Protein AF-A0A2V8YJ13-F1 (afdb_monomer)

pLDDT: mean 92.3, std 5.31, range [68.31, 98.38]

Structure (mmCIF, N/CA/C/O backbone):
data_AF-A0A2V8YJ13-F1
#
_entry.id   AF-A0A2V8YJ13-F1
#
loop_
_atom_site.group_PDB
_atom_site.id
_atom_site.type_symbol
_atom_site.label_atom_id
_atom_site.label_alt_id
_atom_site.label_comp_id
_atom_site.label_asym_id
_atom_site.label_entity_id
_atom_site.label_seq_id
_atom_site.pdbx_PDB_ins_code
_atom_site.Cartn_x
_atom_site.Cartn_y
_atom_site.Cartn_z
_atom_site.occupancy
_atom_site.B_iso_or_equiv
_atom_site.auth_seq_id
_atom_site.auth_comp_id
_atom_site.auth_asym_id
_atom_site.auth_atom_id
_atom_site.pdbx_PDB_model_num
ATOM 1 N N . MET A 1 1 ? -11.494 -0.799 9.726 1.00 95.25 1 MET A N 1
ATOM 2 C CA . MET A 1 1 ? -10.010 -0.818 9.730 1.00 95.25 1 MET A CA 1
ATOM 3 C C . MET A 1 1 ? -9.503 0.601 9.929 1.00 95.25 1 MET A C 1
ATOM 5 O O . MET A 1 1 ? -10.116 1.504 9.374 1.00 95.25 1 MET A O 1
ATOM 9 N N . TYR A 1 2 ? -8.456 0.828 10.723 1.00 96.81 2 TYR A N 1
ATOM 10 C CA . TYR A 1 2 ? -8.024 2.196 11.034 1.00 96.81 2 TYR A CA 1
ATOM 11 C C . TYR A 1 2 ? -7.370 2.890 9.836 1.00 96.81 2 TYR A C 1
ATOM 13 O O . TYR A 1 2 ? -6.506 2.315 9.173 1.00 96.81 2 TYR A O 1
ATOM 21 N N . ALA A 1 3 ? -7.789 4.124 9.567 1.00 97.50 3 ALA A N 1
ATOM 22 C CA . ALA A 1 3 ? -7.290 4.927 8.457 1.00 97.50 3 ALA A CA 1
ATOM 23 C C . ALA A 1 3 ? -6.104 5.818 8.882 1.00 97.50 3 ALA A C 1
ATOM 25 O O . ALA A 1 3 ? -5.927 6.080 10.079 1.00 97.50 3 ALA A O 1
ATOM 26 N N . PRO A 1 4 ? -5.287 6.305 7.926 1.00 96.81 4 PRO A N 1
ATOM 27 C CA . PRO A 1 4 ? -4.235 7.277 8.211 1.00 96.81 4 PRO A CA 1
ATOM 28 C C . PRO A 1 4 ? -4.751 8.490 9.002 1.00 96.81 4 PRO A C 1
ATOM 30 O O . PRO A 1 4 ? -5.844 8.990 8.749 1.00 96.81 4 PRO A O 1
ATOM 33 N N . GLY A 1 5 ? -3.953 8.957 9.965 1.00 93.31 5 GLY A N 1
ATOM 34 C CA . GLY A 1 5 ? -4.305 10.071 10.859 1.00 93.31 5 GLY A CA 1
ATOM 35 C C . GLY A 1 5 ? -4.912 9.657 12.207 1.00 93.31 5 GLY A C 1
ATOM 36 O O . GLY A 1 5 ? -5.036 10.498 13.096 1.00 93.31 5 GLY A O 1
ATOM 37 N N . VAL A 1 6 ? -5.238 8.372 12.398 1.00 95.44 6 VAL A N 1
ATOM 38 C CA . VAL A 1 6 ? -5.67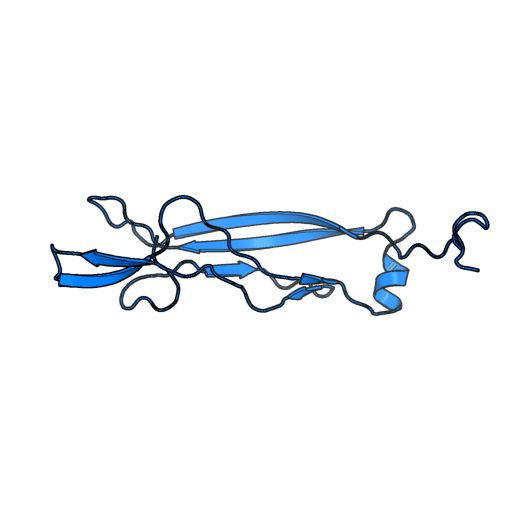4 7.836 13.698 1.00 95.44 6 VAL A CA 1
ATOM 39 C C . VAL A 1 6 ? -4.613 8.048 14.794 1.00 95.44 6 VAL A C 1
ATOM 41 O O . VAL A 1 6 ? -3.414 7.971 14.533 1.00 95.44 6 VAL A O 1
ATOM 44 N N . GLN A 1 7 ? -5.053 8.273 16.034 1.00 91.62 7 GLN A N 1
ATOM 45 C CA . GLN A 1 7 ? -4.194 8.387 17.219 1.00 91.62 7 GLN A CA 1
ATOM 46 C C . GLN A 1 7 ? -4.349 7.148 18.106 1.00 91.62 7 GLN A C 1
ATOM 48 O O . GLN A 1 7 ? -5.459 6.660 18.282 1.00 91.62 7 GLN A O 1
ATOM 53 N N . GLY A 1 8 ? -3.249 6.625 18.656 1.00 90.81 8 GLY A N 1
ATOM 54 C CA . GLY A 1 8 ? -3.272 5.480 19.584 1.00 90.81 8 GLY A CA 1
ATOM 55 C C . GLY A 1 8 ? -3.435 4.090 18.945 1.00 90.81 8 GLY A C 1
ATOM 56 O O . GLY A 1 8 ? -3.296 3.088 19.641 1.00 90.81 8 GLY A O 1
ATOM 57 N N . TYR A 1 9 ? -3.652 4.009 17.629 1.00 93.62 9 TYR A N 1
ATOM 58 C CA . TYR A 1 9 ? -3.813 2.753 16.882 1.00 93.62 9 TYR A CA 1
ATOM 59 C C . TYR A 1 9 ? -2.854 2.688 15.688 1.00 93.62 9 TYR A C 1
ATOM 61 O O . TYR A 1 9 ? -2.268 3.698 15.292 1.00 93.62 9 TYR A O 1
ATOM 69 N N . LYS A 1 10 ? -2.683 1.498 15.098 1.00 96.19 10 LYS A N 1
ATOM 70 C CA . LYS A 1 10 ? -1.886 1.333 13.873 1.00 96.19 10 LYS A CA 1
ATOM 71 C C . LYS A 1 10 ? -2.771 1.491 12.629 1.00 96.19 10 LYS A C 1
ATOM 73 O O . LYS A 1 10 ? -3.618 0.630 12.384 1.00 96.19 10 LYS A O 1
ATOM 78 N N . PRO A 1 11 ? -2.612 2.571 11.843 1.00 97.31 11 PRO A N 1
ATOM 79 C CA . PRO A 1 11 ? -3.372 2.732 10.611 1.00 97.31 11 PRO A CA 1
ATOM 80 C C . PRO A 1 11 ? -2.948 1.694 9.573 1.00 97.31 11 PRO A C 1
ATOM 82 O O . PRO A 1 11 ? -1.862 1.119 9.661 1.00 97.31 11 PRO A O 1
ATOM 85 N N . ILE A 1 12 ? -3.790 1.491 8.560 1.00 97.94 12 ILE A N 1
ATOM 86 C CA . ILE A 1 12 ? -3.349 0.794 7.356 1.00 97.94 12 ILE A CA 1
ATOM 87 C C . ILE A 1 12 ? -2.201 1.553 6.681 1.00 97.94 12 ILE A C 1
ATOM 89 O O . ILE A 1 12 ? -2.260 2.773 6.510 1.00 97.94 12 ILE A O 1
ATOM 93 N N . GLN A 1 13 ? -1.176 0.816 6.267 1.00 97.75 13 GLN A N 1
ATOM 94 C CA . GLN A 1 13 ? -0.020 1.337 5.562 1.00 97.75 13 GLN A CA 1
ATOM 95 C C . GLN A 1 13 ? 0.454 0.350 4.492 1.00 97.75 13 GLN A C 1
ATOM 97 O O . GLN A 1 13 ? 0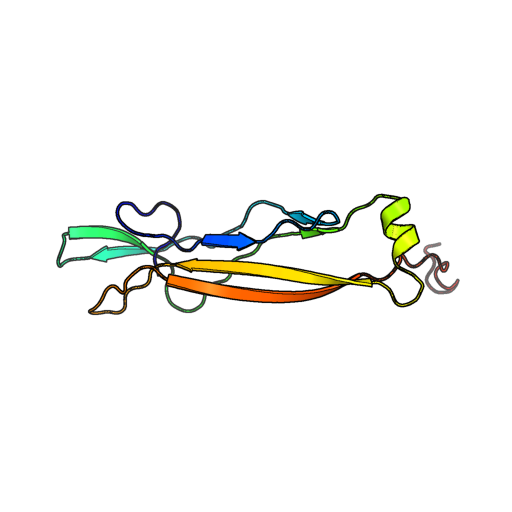.743 -0.813 4.775 1.00 97.75 13 GLN A O 1
ATOM 102 N N . LEU A 1 14 ? 0.569 0.835 3.254 1.00 97.62 14 LEU A N 1
ATOM 103 C CA . LEU A 1 14 ? 1.233 0.113 2.171 1.00 97.62 14 LEU A CA 1
ATOM 104 C C . LEU A 1 14 ? 2.742 0.384 2.213 1.00 97.62 14 LEU A C 1
ATOM 106 O O . LEU A 1 14 ? 3.177 1.530 2.082 1.00 97.62 14 LEU A O 1
ATOM 110 N N . VAL A 1 15 ? 3.541 -0.671 2.367 1.00 96.81 15 VAL A N 1
ATOM 111 C CA . VAL A 1 15 ? 5.007 -0.598 2.396 1.00 96.81 15 VAL A CA 1
ATOM 112 C C . VAL A 1 15 ? 5.561 -1.465 1.274 1.00 96.81 15 VAL A C 1
ATOM 114 O O . VAL A 1 15 ? 5.486 -2.685 1.349 1.00 96.81 15 VAL A O 1
ATOM 117 N N . MET A 1 16 ? 6.128 -0.848 0.238 1.00 96.06 16 MET A N 1
ATOM 118 C CA . MET A 1 16 ? 6.772 -1.585 -0.861 1.00 96.06 16 MET A CA 1
ATOM 119 C C . MET A 1 16 ? 8.291 -1.529 -0.766 1.00 96.06 16 MET A C 1
ATOM 121 O O . MET A 1 16 ? 8.854 -0.498 -0.367 1.00 96.06 16 MET A O 1
ATOM 125 N N . ASP A 1 17 ? 8.929 -2.603 -1.214 1.00 95.62 17 ASP A N 1
ATOM 126 C CA . ASP A 1 17 ? 10.377 -2.685 -1.347 1.00 95.62 17 ASP A CA 1
ATOM 127 C C . ASP A 1 17 ? 10.865 -1.779 -2.487 1.00 95.62 17 ASP A C 1
ATOM 129 O O . ASP A 1 17 ? 10.121 -1.417 -3.406 1.00 95.62 17 ASP A O 1
ATOM 133 N N . ALA A 1 18 ? 12.124 -1.351 -2.413 1.00 92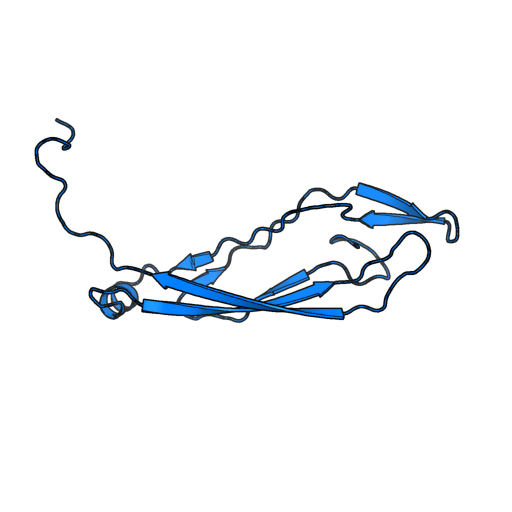.00 18 ALA A N 1
ATOM 134 C CA . ALA A 1 18 ? 12.720 -0.540 -3.464 1.00 92.00 18 ALA A CA 1
ATOM 135 C C . ALA A 1 18 ? 13.019 -1.398 -4.701 1.00 92.00 18 ALA A C 1
ATOM 137 O O . ALA A 1 18 ? 13.631 -2.459 -4.601 1.00 92.00 18 ALA A O 1
ATOM 138 N N . ILE A 1 19 ? 12.636 -0.895 -5.875 1.00 89.31 19 ILE A N 1
ATOM 139 C CA . ILE A 1 19 ? 12.963 -1.498 -7.167 1.00 89.31 19 ILE A CA 1
ATOM 140 C C . ILE A 1 19 ? 13.752 -0.446 -7.942 1.00 89.31 19 ILE A C 1
ATOM 142 O O . ILE A 1 19 ? 13.171 0.576 -8.299 1.00 89.31 19 ILE A O 1
ATOM 146 N N . PRO A 1 20 ? 15.052 -0.649 -8.214 1.00 89.44 20 PRO A N 1
ATOM 147 C CA . PRO A 1 20 ? 15.897 0.384 -8.821 1.00 89.44 20 PRO A CA 1
ATOM 148 C C . PRO A 1 20 ? 15.359 0.943 -10.145 1.00 89.44 20 PRO A C 1
ATOM 150 O O . PRO A 1 20 ? 15.619 2.087 -10.498 1.00 89.44 20 PRO A O 1
ATOM 153 N N . GLN A 1 21 ? 14.600 0.136 -10.884 1.00 90.50 21 GLN A N 1
ATOM 154 C CA . GLN A 1 21 ? 14.043 0.485 -12.186 1.00 90.50 21 GLN A CA 1
ATOM 155 C C . GLN A 1 21 ? 12.640 1.108 -12.114 1.00 90.50 21 GLN A C 1
ATOM 157 O O . GLN A 1 21 ? 12.049 1.364 -13.163 1.00 90.50 21 GLN A O 1
ATOM 162 N N . MET A 1 22 ? 12.087 1.327 -10.917 1.00 91.81 22 MET A N 1
ATOM 163 C CA . MET A 1 22 ? 10.757 1.905 -10.726 1.00 91.81 22 MET A CA 1
ATOM 164 C C . MET A 1 22 ? 10.767 2.995 -9.649 1.00 91.81 22 MET A C 1
ATOM 166 O O . MET A 1 22 ? 11.148 2.775 -8.503 1.00 91.81 22 MET A O 1
ATOM 170 N N . GLU A 1 23 ? 10.274 4.174 -10.007 1.00 93.31 23 GLU A N 1
ATOM 171 C CA . GLU A 1 23 ? 10.013 5.274 -9.082 1.00 93.31 23 GLU A CA 1
ATOM 172 C C . GLU A 1 23 ? 8.562 5.187 -8.596 1.00 93.31 23 GLU A C 1
ATOM 174 O O . GLU A 1 23 ? 7.633 5.177 -9.401 1.00 93.31 23 GLU A O 1
ATOM 179 N N . ARG A 1 24 ? 8.338 5.149 -7.281 1.00 92.81 24 ARG A N 1
ATOM 180 C CA . ARG A 1 24 ? 6.986 5.119 -6.703 1.00 92.81 24 ARG A CA 1
ATOM 181 C C . ARG A 1 24 ? 6.497 6.523 -6.378 1.00 92.81 24 ARG A C 1
ATOM 183 O O . ARG A 1 24 ? 7.239 7.327 -5.817 1.00 92.81 24 ARG A O 1
ATOM 190 N N . LYS A 1 25 ? 5.228 6.792 -6.665 1.00 95.00 25 LYS A N 1
ATOM 191 C CA . LYS A 1 25 ? 4.517 7.974 -6.178 1.00 95.00 25 LYS A CA 1
ATOM 192 C C . LYS A 1 25 ? 3.992 7.746 -4.755 1.00 95.00 25 LYS A C 1
ATOM 194 O O . LYS A 1 25 ? 3.988 6.608 -4.270 1.00 95.00 25 LYS A O 1
ATOM 199 N N . PRO A 1 26 ? 3.601 8.815 -4.040 1.00 95.56 26 PRO A N 1
ATOM 200 C CA . PRO A 1 26 ? 2.940 8.678 -2.749 1.00 95.56 26 PRO A CA 1
ATOM 201 C C . PRO A 1 26 ? 1.698 7.787 -2.840 1.00 95.56 26 PRO A C 1
ATOM 203 O O . PRO A 1 26 ? 1.032 7.742 -3.870 1.00 95.56 26 PRO A O 1
ATOM 206 N N . VAL A 1 27 ? 1.398 7.080 -1.752 1.00 97.31 27 VAL A N 1
ATOM 207 C CA . VAL A 1 27 ? 0.194 6.248 -1.653 1.00 97.31 27 VAL A CA 1
ATOM 208 C C . VAL A 1 27 ? -1.033 7.148 -1.525 1.00 97.31 27 VAL A C 1
ATOM 210 O O . VAL A 1 27 ? -1.043 8.075 -0.712 1.00 97.31 27 VAL A O 1
ATOM 213 N N . THR A 1 28 ? -2.079 6.845 -2.284 1.00 97.81 28 THR A N 1
ATOM 214 C CA . THR A 1 28 ? -3.384 7.496 -2.209 1.00 97.81 28 THR A CA 1
ATOM 215 C C . THR A 1 28 ? -4.365 6.587 -1.479 1.00 97.81 28 THR A C 1
ATOM 217 O O . THR A 1 28 ? -4.605 5.445 -1.872 1.00 97.81 28 THR A O 1
ATOM 220 N N . TYR A 1 29 ? -4.934 7.115 -0.399 1.00 97.06 29 TYR A N 1
ATOM 221 C CA . TYR A 1 29 ? -5.973 6.459 0.385 1.00 97.06 29 TYR A CA 1
ATOM 222 C C . TYR 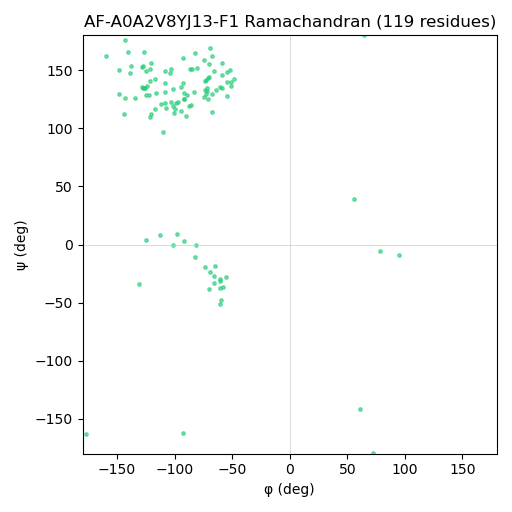A 1 29 ? -7.336 7.084 0.062 1.00 97.06 29 TYR A C 1
ATOM 224 O O . TYR A 1 29 ? -7.392 8.272 -0.270 1.00 97.06 29 TYR A O 1
ATOM 232 N N . PRO A 1 30 ? -8.438 6.325 0.180 1.00 97.25 30 PRO A N 1
ATOM 233 C CA . PRO A 1 30 ? -9.770 6.887 0.035 1.00 97.25 30 PRO A CA 1
ATOM 234 C C . PRO A 1 30 ? -10.087 7.799 1.225 1.00 97.25 30 PRO A C 1
ATOM 236 O O . PRO A 1 30 ? -9.375 7.814 2.233 1.00 97.25 30 PRO A O 1
ATOM 239 N N . GLN A 1 31 ? -11.172 8.563 1.125 1.00 97.00 31 GLN A N 1
ATOM 240 C CA . GLN A 1 31 ? -11.628 9.383 2.242 1.00 97.00 31 GLN A CA 1
ATOM 241 C C . GLN A 1 31 ? -12.128 8.484 3.391 1.00 97.00 31 GLN A C 1
ATOM 243 O O . GLN A 1 31 ? -12.932 7.583 3.141 1.00 97.00 31 GLN A O 1
ATOM 248 N N . PRO A 1 32 ? -11.667 8.690 4.639 1.00 97.62 32 PRO A N 1
ATOM 249 C CA . PRO A 1 32 ? -12.123 7.895 5.772 1.00 97.62 32 PRO A CA 1
ATOM 250 C C . PRO A 1 32 ? -13.476 8.374 6.304 1.00 97.62 32 PRO A C 1
ATOM 252 O O . PRO A 1 32 ? -13.785 9.566 6.274 1.00 97.62 32 PRO A O 1
ATOM 255 N N . ASN A 1 33 ? -14.231 7.444 6.888 1.00 96.19 33 ASN A N 1
ATOM 256 C CA . ASN A 1 33 ? -15.370 7.760 7.746 1.00 96.19 33 ASN A CA 1
ATOM 257 C C . ASN A 1 33 ? -14.882 8.021 9.173 1.00 96.19 33 ASN A C 1
ATOM 259 O O . ASN A 1 33 ? -13.891 7.435 9.611 1.00 96.19 33 ASN A O 1
ATOM 263 N N . ILE A 1 34 ? -15.600 8.852 9.928 1.00 96.12 34 ILE A N 1
ATOM 264 C CA . ILE A 1 34 ? -15.358 9.010 11.365 1.00 96.12 34 ILE A CA 1
ATOM 265 C C . ILE A 1 34 ? -16.300 8.081 12.124 1.00 96.12 34 ILE A C 1
ATOM 267 O O . ILE A 1 34 ? -17.516 8.261 12.095 1.00 96.12 34 ILE A O 1
ATOM 271 N N . LEU A 1 35 ? -15.729 7.100 12.817 1.00 92.75 35 LEU A N 1
ATOM 272 C CA . LEU A 1 35 ? -16.469 6.185 13.674 1.00 92.75 35 LEU A CA 1
ATOM 273 C C . LEU A 1 35 ? -16.394 6.657 15.125 1.00 92.75 35 LEU A C 1
ATOM 275 O O . LEU A 1 35 ? -15.308 6.757 15.700 1.00 92.75 35 LEU A O 1
ATOM 279 N N . TYR A 1 36 ? -17.558 6.882 15.732 1.00 92.31 36 TYR A N 1
ATOM 280 C CA . TYR A 1 36 ? -17.665 7.099 17.170 1.00 92.31 36 TYR A CA 1
ATOM 281 C C . TYR A 1 36 ? -17.694 5.759 17.911 1.00 92.31 36 TYR A C 1
ATOM 283 O O . TYR A 1 36 ? -18.464 4.864 17.562 1.00 92.31 36 TYR A O 1
ATOM 291 N N . ARG A 1 37 ? -16.873 5.621 18.955 1.00 86.44 37 ARG A N 1
ATOM 292 C CA . ARG A 1 37 ? -16.768 4.426 19.801 1.00 86.44 37 ARG A CA 1
ATOM 293 C C . ARG A 1 37 ? -17.340 4.711 21.192 1.00 86.44 37 ARG A C 1
ATOM 295 O O . ARG A 1 37 ? -16.603 5.201 22.048 1.00 86.44 37 ARG A O 1
ATOM 302 N N . PRO A 1 38 ? -18.608 4.354 21.477 1.00 85.69 38 PRO A N 1
ATOM 303 C CA . PRO A 1 38 ? -19.274 4.736 22.725 1.00 85.69 38 PRO A CA 1
ATOM 304 C C . PRO A 1 38 ? -18.585 4.209 23.987 1.00 85.69 38 PRO A C 1
ATOM 306 O O . PRO A 1 38 ? -18.505 4.922 24.982 1.00 85.69 38 PR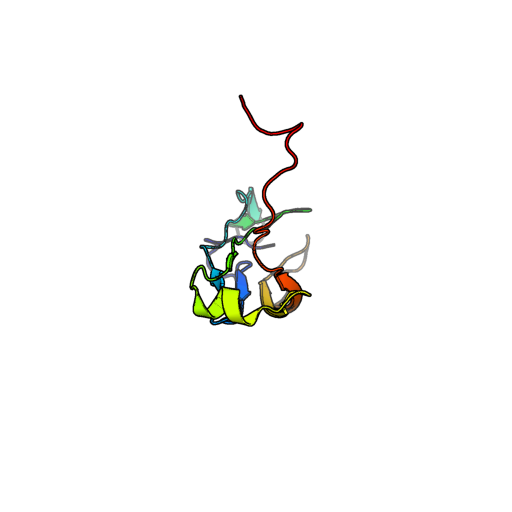O A O 1
ATOM 309 N N . ALA A 1 39 ? -18.044 2.985 23.934 1.00 84.94 39 ALA A N 1
ATOM 310 C CA . ALA A 1 39 ? -17.427 2.322 25.086 1.00 84.94 39 ALA A CA 1
ATOM 311 C C . ALA A 1 39 ? -16.220 3.081 25.661 1.00 84.94 39 ALA A C 1
ATOM 313 O O . ALA A 1 39 ? -15.961 3.005 26.857 1.00 84.94 39 ALA A O 1
ATOM 314 N N . ILE A 1 40 ? -15.501 3.823 24.816 1.00 86.31 40 ILE A N 1
ATOM 315 C CA . ILE A 1 40 ? -14.306 4.586 25.206 1.00 86.31 40 ILE A CA 1
ATOM 316 C C . ILE A 1 40 ? -14.398 6.074 24.839 1.00 86.31 40 ILE A C 1
ATOM 318 O O . ILE A 1 40 ? -13.459 6.824 25.067 1.00 86.31 40 ILE A O 1
ATOM 322 N N . LYS A 1 41 ? -15.546 6.510 24.306 1.00 91.12 41 LYS A N 1
ATOM 323 C CA . LYS A 1 41 ? -15.860 7.895 23.924 1.00 91.12 41 LYS A CA 1
ATOM 324 C C . LYS A 1 41 ? -14.863 8.519 22.933 1.00 91.12 41 LYS A C 1
ATOM 326 O O . LYS A 1 41 ? -14.566 9.706 23.026 1.00 91.12 41 LYS A O 1
ATOM 331 N N . GLU A 1 42 ? -14.395 7.743 21.958 1.00 90.19 42 GLU A N 1
ATOM 332 C CA . GLU A 1 42 ? -13.427 8.197 20.945 1.00 90.19 42 GLU A CA 1
ATOM 333 C C . GLU A 1 42 ? -14.058 8.371 19.559 1.00 90.19 42 GLU A C 1
ATOM 335 O O . GLU A 1 42 ? -14.962 7.625 19.187 1.00 90.19 42 GLU A O 1
ATOM 340 N N . ASN A 1 43 ? -13.530 9.314 18.774 1.00 93.62 43 ASN A N 1
ATOM 341 C CA . ASN A 1 43 ? -13.783 9.428 17.338 1.00 93.62 43 ASN A CA 1
ATOM 342 C C . ASN A 1 43 ? -12.526 9.009 16.583 1.00 93.62 43 ASN A C 1
ATOM 344 O O . ASN A 1 43 ? -11.465 9.603 16.773 1.00 93.62 43 ASN A O 1
ATOM 348 N N . VAL A 1 44 ? -12.645 8.001 15.724 1.00 93.88 44 VAL A N 1
ATOM 349 C CA . VAL A 1 44 ? -11.505 7.433 15.001 1.00 93.88 44 VAL A CA 1
ATOM 350 C C . VAL A 1 44 ? -11.781 7.390 13.498 1.00 93.88 44 VAL A C 1
ATOM 352 O O . VAL A 1 44 ? -12.866 6.966 13.095 1.00 93.88 44 VAL A O 1
ATOM 355 N N . PRO A 1 45 ? -10.825 7.806 12.647 1.00 97.19 45 PRO A N 1
ATOM 356 C CA . PRO A 1 45 ? -10.959 7.655 11.209 1.00 97.19 45 PRO A CA 1
ATOM 357 C C . PRO A 1 45 ? -10.795 6.180 10.824 1.00 97.19 45 PRO A C 1
ATOM 359 O O . PRO A 1 45 ? -9.831 5.512 11.217 1.00 97.19 45 PRO A O 1
ATOM 362 N N . VAL A 1 46 ? -11.739 5.661 10.045 1.00 96.56 46 VAL A N 1
ATOM 363 C CA . VAL A 1 46 ? -11.775 4.260 9.624 1.00 96.56 46 VAL A CA 1
ATOM 364 C C . VAL A 1 46 ? -12.167 4.111 8.158 1.00 96.56 46 VAL A C 1
ATOM 366 O O . VAL A 1 46 ? -12.890 4.928 7.590 1.00 96.56 46 VAL A O 1
ATOM 369 N N . PHE A 1 47 ? -11.716 3.010 7.566 1.00 97.12 47 PHE A N 1
ATOM 370 C CA . PHE A 1 47 ? -12.291 2.444 6.352 1.00 97.12 47 PHE A CA 1
ATOM 371 C C . PHE A 1 47 ? -13.187 1.259 6.715 1.00 97.12 47 PHE A C 1
ATOM 373 O O . PHE A 1 47 ? -12.796 0.393 7.513 1.00 97.12 47 PHE A O 1
ATOM 380 N N . GLU A 1 48 ? -14.377 1.230 6.124 1.00 93.69 48 GLU A N 1
ATOM 381 C CA . GLU A 1 48 ? -15.400 0.201 6.311 1.00 93.69 48 GLU A CA 1
ATOM 382 C C . GLU A 1 48 ? -15.743 -0.453 4.972 1.00 93.69 48 GLU A C 1
ATOM 384 O O . GLU A 1 48 ? -15.629 0.171 3.918 1.00 93.69 48 GLU A O 1
ATOM 389 N N . GLY A 1 49 ? -16.162 -1.719 5.013 1.00 93.06 49 GLY A N 1
ATOM 390 C CA . GLY A 1 49 ? -16.474 -2.481 3.806 1.00 93.06 49 GLY A CA 1
ATOM 391 C C . GLY A 1 49 ? -15.270 -2.639 2.875 1.00 93.06 49 GLY A C 1
ATOM 392 O O . GLY A 1 49 ? -14.140 -2.854 3.320 1.00 93.06 49 GLY A O 1
ATOM 393 N N . THR A 1 50 ? -15.531 -2.561 1.571 1.00 96.00 50 THR A N 1
ATOM 394 C CA . THR A 1 50 ? -14.507 -2.633 0.525 1.00 96.00 50 THR A CA 1
ATOM 395 C C . THR A 1 50 ? -14.028 -1.233 0.169 1.00 96.00 50 THR A C 1
ATOM 397 O O . THR A 1 50 ? -14.822 -0.344 -0.121 1.00 96.00 50 THR A O 1
ATOM 400 N N . PHE A 1 51 ? -12.715 -1.054 0.139 1.00 96.62 51 PHE A N 1
ATOM 401 C CA . PHE A 1 51 ? -12.061 0.196 -0.224 1.00 96.62 51 PHE A CA 1
ATOM 402 C C . PHE A 1 51 ? -10.827 -0.116 -1.075 1.00 96.62 51 PHE A C 1
ATOM 404 O O . PHE A 1 51 ? -10.370 -1.260 -1.139 1.00 96.62 51 PHE A O 1
ATOM 411 N N . ARG A 1 52 ? -10.284 0.906 -1.735 1.00 97.44 52 ARG A N 1
ATOM 412 C CA . ARG A 1 52 ? -9.141 0.781 -2.639 1.00 97.44 52 ARG A CA 1
ATOM 413 C C . ARG A 1 52 ? -8.023 1.720 -2.207 1.00 97.44 52 ARG A C 1
ATOM 415 O O . ARG A 1 52 ? -8.293 2.859 -1.848 1.00 97.44 52 ARG A O 1
ATOM 422 N N . ILE A 1 53 ? -6.796 1.211 -2.224 1.00 97.38 53 ILE A N 1
ATOM 423 C CA . IL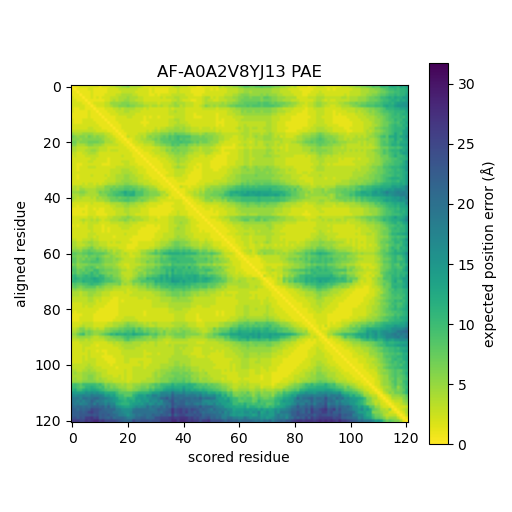E A 1 53 ? -5.568 1.975 -2.001 1.00 97.38 53 ILE A CA 1
ATOM 424 C C . ILE A 1 53 ? -4.780 1.914 -3.297 1.00 97.38 53 ILE A C 1
ATOM 426 O O . ILE A 1 53 ? -4.576 0.825 -3.836 1.00 97.38 53 ILE A O 1
ATOM 430 N N . ASP A 1 54 ? -4.333 3.069 -3.768 1.00 96.75 54 ASP A N 1
ATOM 431 C CA . ASP A 1 54 ? -3.598 3.191 -5.017 1.00 96.75 54 ASP A CA 1
ATOM 432 C C . ASP A 1 54 ? -2.187 3.722 -4.751 1.00 96.75 54 ASP A C 1
ATOM 434 O O . ASP A 1 54 ? -1.960 4.561 -3.879 1.00 96.75 54 ASP A O 1
ATOM 438 N N . GLN A 1 55 ? -1.215 3.209 -5.498 1.00 96.12 55 GLN A N 1
ATOM 439 C CA . GLN A 1 55 ? 0.136 3.749 -5.533 1.00 96.12 55 GLN A CA 1
ATOM 440 C C . GLN A 1 55 ? 0.673 3.620 -6.951 1.00 96.12 55 GLN A C 1
ATOM 442 O O . GLN A 1 55 ? 0.946 2.514 -7.421 1.00 96.12 55 GLN A O 1
ATOM 447 N N . ASP A 1 56 ? 0.867 4.756 -7.610 1.00 95.19 56 ASP A N 1
ATOM 448 C CA . ASP A 1 56 ? 1.437 4.762 -8.949 1.00 95.19 56 ASP A CA 1
ATOM 449 C C . ASP A 1 56 ? 2.931 4.437 -8.904 1.00 95.19 56 ASP A C 1
ATOM 451 O O . ASP A 1 56 ? 3.677 4.901 -8.035 1.00 95.19 56 ASP A O 1
ATOM 455 N N . ALA A 1 57 ? 3.384 3.665 -9.887 1.00 92.88 57 ALA A N 1
ATOM 456 C CA . ALA A 1 57 ? 4.790 3.377 -10.111 1.00 92.88 57 ALA A CA 1
ATOM 457 C C . ALA A 1 57 ? 5.164 3.755 -11.545 1.00 92.88 57 ALA A C 1
ATOM 459 O O . ALA A 1 57 ? 4.524 3.341 -12.511 1.00 92.88 57 ALA A O 1
ATOM 460 N N . LYS A 1 58 ? 6.226 4.542 -11.682 1.00 92.56 58 LYS A N 1
ATOM 461 C CA . LYS A 1 58 ? 6.809 4.938 -12.956 1.00 92.56 58 LYS A CA 1
ATOM 462 C C . LYS A 1 58 ? 8.011 4.054 -13.246 1.00 92.56 58 LYS A C 1
ATOM 464 O O . LYS A 1 58 ? 8.976 4.036 -12.489 1.00 92.56 58 LYS A O 1
ATOM 469 N N . VAL A 1 59 ? 7.973 3.362 -14.374 1.00 91.88 59 VAL A N 1
ATOM 470 C CA . VAL A 1 59 ? 9.120 2.609 -14.883 1.00 91.88 59 VAL A CA 1
ATOM 471 C C . VAL A 1 59 ? 10.199 3.575 -15.390 1.00 91.88 59 VAL A C 1
ATOM 473 O O . VAL A 1 59 ? 9.884 4.626 -15.953 1.00 91.88 59 VAL A O 1
ATOM 476 N N . SER A 1 60 ? 11.471 3.228 -15.184 1.00 90.31 60 SER A N 1
ATOM 477 C CA . SER A 1 60 ? 12.617 4.019 -15.635 1.00 90.31 60 SER A CA 1
ATOM 478 C C . SER A 1 60 ? 12.509 4.385 -17.117 1.00 90.31 60 SER A C 1
ATOM 480 O O . SER A 1 60 ? 12.188 3.558 -17.968 1.00 90.31 60 SER A O 1
ATOM 482 N N . SER A 1 61 ? 12.822 5.639 -17.441 1.00 86.88 61 SER A N 1
ATOM 483 C CA . SER A 1 61 ? 12.862 6.154 -18.812 1.00 86.88 61 SER A CA 1
ATOM 484 C C . SER A 1 61 ? 14.274 6.177 -19.412 1.00 86.88 61 SER A C 1
ATOM 486 O O . SER A 1 61 ? 14.474 6.772 -20.468 1.00 86.88 61 SER A O 1
ATOM 488 N N . THR A 1 62 ? 15.273 5.582 -18.752 1.00 90.50 62 THR A N 1
ATOM 489 C CA . THR A 1 62 ? 16.670 5.639 -19.215 1.00 90.50 62 THR A CA 1
ATOM 490 C C . THR A 1 62 ? 16.893 4.752 -20.440 1.00 90.50 62 THR A C 1
ATOM 492 O O . THR A 1 62 ? 16.376 3.638 -20.520 1.00 90.50 62 THR A O 1
ATOM 495 N N . ALA A 1 63 ? 17.700 5.218 -21.400 1.00 88.06 63 ALA A N 1
ATOM 496 C CA . ALA A 1 63 ? 18.011 4.447 -22.608 1.00 88.06 63 ALA A CA 1
ATOM 497 C C . ALA A 1 63 ? 18.639 3.079 -22.280 1.00 88.06 63 ALA A C 1
ATOM 499 O O . ALA A 1 63 ? 18.311 2.084 -22.921 1.00 88.06 63 ALA A O 1
ATOM 500 N N . GLU A 1 64 ? 19.479 3.025 -21.243 1.00 89.25 64 GLU A N 1
ATOM 501 C CA . GLU A 1 64 ? 20.071 1.792 -20.716 1.00 89.25 64 GLU A CA 1
ATOM 502 C C . GLU A 1 64 ? 19.004 0.793 -20.249 1.00 89.25 64 GLU A C 1
ATOM 504 O O . GLU A 1 64 ? 19.028 -0.374 -20.640 1.00 89.25 64 GLU A O 1
ATOM 509 N N . PHE A 1 65 ? 18.016 1.254 -19.472 1.00 90.62 65 PHE A N 1
ATOM 510 C CA . PHE A 1 65 ? 16.931 0.401 -19.002 1.00 90.62 65 PHE A CA 1
ATOM 511 C C . PHE A 1 65 ? 16.134 -0.178 -20.173 1.00 90.62 65 PHE A C 1
ATOM 513 O O . PHE A 1 65 ? 15.979 -1.396 -20.260 1.00 90.62 65 PHE A O 1
ATOM 520 N N . TRP A 1 66 ? 15.690 0.670 -21.105 1.00 88.56 66 TRP A N 1
ATOM 521 C CA . TRP A 1 66 ? 14.905 0.236 -22.265 1.00 88.56 66 TRP A CA 1
ATOM 522 C C . TRP A 1 66 ? 15.700 -0.663 -23.217 1.00 88.56 66 TRP A C 1
ATOM 524 O O . TRP A 1 66 ? 15.130 -1.587 -23.794 1.00 88.56 66 TRP A O 1
ATOM 534 N N . GLY A 1 67 ? 17.011 -0.443 -23.348 1.00 86.44 67 GLY A N 1
ATOM 535 C CA . GLY A 1 67 ? 17.908 -1.327 -24.094 1.00 86.44 67 GLY A CA 1
ATOM 536 C C . GLY A 1 67 ? 18.053 -2.720 -23.468 1.00 86.44 67 GLY A C 1
ATOM 537 O O . GLY A 1 67 ? 18.279 -3.688 -24.189 1.00 86.44 67 GLY A O 1
ATOM 538 N N . SER A 1 68 ? 17.870 -2.842 -22.148 1.00 88.94 68 SER A N 1
ATOM 539 C CA . SER A 1 68 ? 18.026 -4.104 -21.407 1.00 88.94 68 SER A CA 1
ATOM 540 C C . SER A 1 68 ? 16.807 -5.040 -21.438 1.00 88.94 68 SER A C 1
ATOM 542 O O . SER A 1 68 ? 16.914 -6.182 -20.991 1.00 88.94 68 SER A O 1
ATOM 544 N N . LEU A 1 69 ? 15.646 -4.582 -21.926 1.00 89.75 69 LEU A N 1
ATOM 545 C CA . LEU A 1 69 ? 14.384 -5.334 -21.843 1.00 89.75 69 LEU A CA 1
ATOM 546 C C . LEU A 1 69 ? 14.301 -6.532 -22.804 1.00 89.75 69 LEU A C 1
ATOM 548 O O . LEU A 1 69 ? 13.493 -7.424 -22.574 1.00 89.75 69 LEU A O 1
ATOM 552 N N . GLY A 1 70 ? 15.115 -6.578 -23.864 1.00 86.69 70 GLY A N 1
ATOM 553 C CA . GLY A 1 70 ? 14.984 -7.595 -24.915 1.00 86.69 70 GLY A CA 1
ATOM 554 C C . GLY A 1 70 ? 13.657 -7.494 -25.690 1.00 86.69 70 GLY A C 1
ATOM 555 O O . GLY A 1 70 ? 12.837 -6.616 -25.433 1.00 86.69 70 GLY A O 1
ATOM 556 N N . LYS A 1 71 ? 13.443 -8.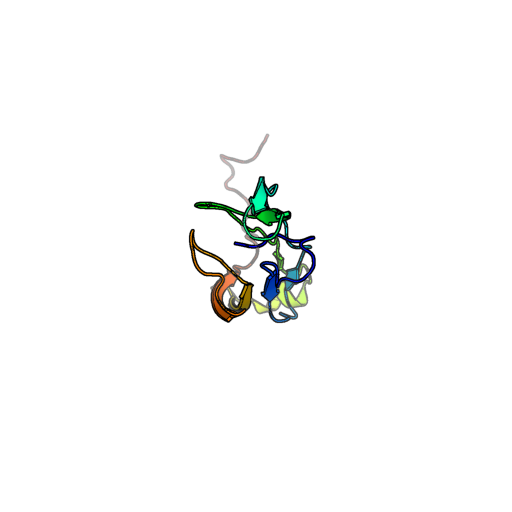381 -26.675 1.00 86.31 71 LYS A N 1
ATOM 557 C CA . LYS A 1 71 ? 12.217 -8.377 -27.505 1.00 86.31 71 LYS A CA 1
ATOM 558 C C . LYS A 1 71 ? 10.970 -8.825 -26.735 1.00 86.31 71 LYS A C 1
ATOM 560 O O . LYS A 1 71 ? 9.915 -8.229 -26.898 1.00 86.31 71 LYS A O 1
ATOM 565 N N . GLU A 1 72 ? 11.123 -9.818 -25.864 1.00 89.50 72 GLU A N 1
ATOM 566 C CA . GLU A 1 72 ? 10.036 -10.395 -25.054 1.00 89.50 72 GLU A CA 1
ATOM 567 C C . GLU A 1 72 ? 9.707 -9.564 -23.800 1.00 89.50 72 GLU A C 1
ATOM 569 O O . GLU A 1 72 ? 8.822 -9.910 -23.016 1.00 89.50 72 GLU A O 1
ATOM 574 N N . GLY A 1 73 ? 10.423 -8.459 -23.584 1.00 92.31 73 GLY A N 1
ATOM 575 C CA . GLY A 1 73 ? 10.329 -7.685 -22.357 1.00 92.31 73 GLY A CA 1
ATOM 576 C C . GLY A 1 73 ? 10.983 -8.373 -21.158 1.00 92.31 73 GLY A C 1
ATOM 577 O O . GLY A 1 73 ? 11.539 -9.470 -21.234 1.00 92.31 73 GLY A O 1
ATOM 578 N N . LYS A 1 74 ? 10.907 -7.699 -20.011 1.00 92.44 74 LYS A N 1
ATOM 579 C CA . LYS A 1 74 ? 11.482 -8.165 -18.747 1.00 92.44 74 LYS A CA 1
ATOM 580 C C . LYS A 1 74 ? 10.433 -8.163 -17.647 1.00 92.44 74 LYS A C 1
ATOM 582 O O . LYS A 1 74 ? 9.716 -7.180 -17.466 1.00 92.44 74 LYS A O 1
ATOM 587 N N . THR A 1 75 ? 10.386 -9.249 -16.882 1.00 93.38 75 THR A N 1
ATOM 588 C CA . THR A 1 75 ? 9.511 -9.375 -15.712 1.00 93.38 75 THR A CA 1
ATOM 589 C C . THR A 1 75 ? 10.211 -8.868 -14.460 1.00 93.38 75 THR A C 1
ATOM 591 O O . THR A 1 75 ? 11.315 -9.298 -14.125 1.00 93.38 75 THR A O 1
ATOM 594 N N . PHE A 1 76 ? 9.541 -7.976 -13.740 1.00 92.06 76 PHE A N 1
ATOM 595 C CA . PHE A 1 76 ? 9.957 -7.445 -12.452 1.00 92.06 76 PHE A CA 1
ATOM 596 C C . PHE A 1 76 ? 9.053 -8.015 -11.369 1.00 92.06 76 PHE A C 1
ATOM 598 O O . PHE A 1 76 ? 7.827 -8.005 -11.487 1.00 92.06 76 PHE A O 1
ATOM 605 N N . THR A 1 77 ? 9.669 -8.518 -10.304 1.00 94.94 77 THR A N 1
ATOM 606 C CA . THR A 1 77 ? 8.932 -8.909 -9.105 1.00 94.94 77 THR A CA 1
ATOM 607 C C . THR A 1 77 ? 8.807 -7.688 -8.210 1.00 94.94 77 THR A C 1
ATOM 609 O O . THR A 1 77 ? 9.812 -7.130 -7.779 1.00 94.94 77 THR A O 1
ATOM 612 N N . VAL A 1 78 ? 7.570 -7.280 -7.952 1.00 95.00 78 VAL A N 1
ATOM 613 C CA . VAL A 1 78 ? 7.240 -6.180 -7.054 1.00 95.00 78 VAL A CA 1
ATOM 614 C C . VAL A 1 78 ? 6.790 -6.781 -5.731 1.00 95.00 78 VAL A C 1
ATOM 616 O O . VAL A 1 78 ? 5.815 -7.532 -5.705 1.00 95.00 78 VAL A O 1
ATOM 619 N N . THR A 1 79 ? 7.493 -6.477 -4.644 1.00 97.19 79 THR A N 1
ATOM 620 C CA . THR A 1 79 ? 7.182 -6.979 -3.299 1.00 97.19 79 THR A CA 1
ATOM 621 C C . THR A 1 79 ? 6.900 -5.853 -2.325 1.00 97.19 79 THR A C 1
ATOM 623 O O . THR A 1 79 ? 7.308 -4.702 -2.503 1.00 97.19 79 THR A O 1
ATOM 626 N N . GLY A 1 80 ? 6.157 -6.201 -1.286 1.00 97.25 80 GLY A N 1
ATOM 627 C CA . GLY A 1 80 ? 5.865 -5.315 -0.183 1.00 97.25 80 GLY A CA 1
ATOM 628 C C . GLY A 1 80 ? 5.061 -6.026 0.886 1.00 97.25 80 GLY A C 1
ATOM 629 O O . GLY A 1 80 ? 4.958 -7.254 0.922 1.00 97.25 80 GLY A O 1
ATOM 630 N N . LYS A 1 81 ? 4.450 -5.232 1.750 1.00 98.31 81 LYS A N 1
ATOM 631 C CA . LYS A 1 81 ? 3.532 -5.679 2.785 1.00 98.31 81 LYS A CA 1
ATOM 632 C C . LYS A 1 81 ? 2.471 -4.621 3.042 1.00 98.31 81 LYS A C 1
ATOM 634 O O . LYS A 1 81 ? 2.713 -3.421 2.899 1.00 98.31 81 LYS A O 1
ATOM 639 N N . LEU A 1 82 ? 1.301 -5.092 3.445 1.00 98.00 82 LEU A N 1
ATOM 640 C CA . LEU A 1 82 ? 0.239 -4.269 3.995 1.00 98.00 82 LEU A CA 1
ATOM 641 C C . LEU A 1 82 ? 0.271 -4.411 5.510 1.00 98.00 82 LEU A C 1
ATOM 643 O O . LEU A 1 82 ? 0.002 -5.495 6.024 1.00 98.00 82 LEU A O 1
ATOM 647 N N . GLU A 1 83 ? 0.608 -3.344 6.218 1.00 98.38 83 GLU A N 1
ATOM 648 C CA . GLU A 1 83 ? 0.529 -3.287 7.679 1.00 98.38 83 GLU A CA 1
ATOM 649 C C . GLU A 1 83 ? -0.812 -2.676 8.064 1.00 98.38 83 GLU A C 1
ATOM 651 O O . GLU A 1 83 ? -1.237 -1.706 7.443 1.00 98.38 83 GLU A O 1
ATOM 656 N N . TYR A 1 84 ? -1.519 -3.242 9.039 1.00 97.56 84 TYR A N 1
ATOM 657 C CA . TYR A 1 84 ? -2.816 -2.709 9.445 1.00 97.56 84 TYR A CA 1
ATOM 658 C C . TYR A 1 84 ? -3.220 -3.165 10.842 1.00 97.56 84 TYR A C 1
ATOM 660 O O . TYR A 1 84 ? -2.748 -4.170 11.377 1.00 97.56 84 TYR A O 1
ATOM 668 N N . GLN A 1 85 ? -4.180 -2.438 11.405 1.00 97.12 85 GLN A N 1
ATOM 669 C CA . GLN A 1 85 ? -4.974 -2.883 12.535 1.00 97.12 85 GLN A CA 1
ATOM 670 C C . GLN A 1 85 ? -6.459 -2.716 12.208 1.00 97.12 85 GLN A C 1
ATOM 672 O O . GLN A 1 85 ? -6.907 -1.694 11.672 1.00 97.12 85 GLN A O 1
ATOM 677 N N . ALA A 1 86 ? -7.237 -3.743 12.529 1.00 93.94 86 ALA A N 1
ATOM 678 C CA . ALA A 1 86 ? -8.671 -3.768 12.306 1.00 93.94 86 ALA A CA 1
ATOM 679 C C . ALA A 1 86 ? -9.412 -4.133 13.592 1.00 93.94 86 ALA A C 1
ATOM 681 O O . ALA A 1 86 ? -8.879 -4.809 14.471 1.00 93.94 86 ALA A O 1
ATOM 682 N N . CYS A 1 87 ? -10.655 -3.678 13.672 1.00 90.44 87 CYS A N 1
ATOM 683 C CA . CYS A 1 87 ? -11.607 -4.095 14.684 1.00 90.44 87 CYS A CA 1
ATOM 684 C C . CYS A 1 87 ? -12.856 -4.613 13.978 1.00 90.44 87 CYS A C 1
ATOM 686 O O . CYS A 1 87 ? -13.193 -4.125 12.894 1.00 90.44 87 CYS A O 1
ATOM 688 N N . ASP A 1 88 ? -13.533 -5.565 14.603 1.00 88.38 88 ASP A N 1
ATOM 689 C CA . ASP A 1 88 ? -14.930 -5.860 14.310 1.00 88.38 88 ASP A CA 1
ATOM 690 C C . ASP A 1 88 ? -15.849 -5.069 15.265 1.00 88.38 88 ASP A C 1
ATOM 692 O O . ASP A 1 88 ? -15.435 -4.077 15.870 1.00 88.38 88 ASP A O 1
ATOM 696 N N . LYS A 1 89 ? -17.117 -5.478 15.388 1.00 82.31 89 LYS A N 1
ATOM 697 C CA . LYS A 1 89 ? -18.110 -4.813 16.252 1.00 82.31 89 LYS A CA 1
ATOM 698 C C . LYS A 1 89 ? -17.779 -4.882 17.750 1.00 82.31 89 LYS A C 1
ATOM 700 O O . LYS A 1 89 ? -18.355 -4.129 18.529 1.00 82.31 89 LYS A O 1
ATOM 705 N N . THR A 1 90 ? -16.912 -5.800 18.154 1.00 82.44 90 THR A N 1
ATOM 706 C CA . THR A 1 90 ? -16.695 -6.206 19.548 1.00 82.44 90 THR A CA 1
ATOM 707 C C . THR A 1 90 ? -15.225 -6.232 19.951 1.00 82.44 90 THR A C 1
ATOM 709 O O . THR A 1 90 ? -14.903 -5.917 21.094 1.00 82.44 90 THR A O 1
ATOM 712 N N . ILE A 1 91 ? -14.328 -6.576 19.029 1.00 86.50 91 ILE A N 1
ATOM 713 C CA . ILE A 1 91 ? -12.918 -6.838 19.292 1.00 86.50 91 ILE A CA 1
ATOM 714 C C . ILE A 1 91 ? -12.069 -5.956 18.386 1.00 86.50 91 ILE A C 1
ATOM 716 O O . ILE A 1 91 ? -12.294 -5.860 17.181 1.00 86.50 91 ILE A O 1
ATOM 720 N N . CYS A 1 92 ? -11.043 -5.350 18.976 1.00 88.69 92 CYS A N 1
ATOM 721 C CA . CYS A 1 92 ? -9.940 -4.760 18.236 1.00 88.69 92 CYS A CA 1
ATOM 722 C C . CYS A 1 92 ? -8.757 -5.717 18.247 1.00 88.69 92 CYS A C 1
ATOM 724 O O . CYS A 1 92 ? -8.199 -6.013 19.302 1.00 88.69 92 CYS A O 1
ATOM 726 N N . TYR A 1 93 ? -8.380 -6.196 17.067 1.00 93.75 93 TYR A N 1
ATOM 727 C CA . TYR A 1 93 ? -7.272 -7.124 16.916 1.00 93.75 93 TYR A CA 1
ATOM 728 C C . TYR A 1 93 ? -5.934 -6.400 17.080 1.00 93.75 93 TYR A C 1
ATOM 730 O O . TYR A 1 93 ? -5.834 -5.176 16.927 1.00 93.75 93 TYR A O 1
ATOM 738 N N . LEU A 1 94 ? -4.891 -7.165 17.398 1.00 95.56 94 LEU A N 1
ATOM 739 C CA . LEU A 1 94 ? -3.529 -6.645 17.422 1.00 95.56 94 LEU A CA 1
ATOM 740 C C . LEU A 1 94 ? -3.083 -6.255 16.001 1.00 95.56 94 LEU A C 1
ATOM 742 O O . LEU A 1 94 ? -3.533 -6.871 15.031 1.00 95.56 94 LEU A O 1
ATOM 746 N N . PRO A 1 95 ? -2.206 -5.245 15.861 1.00 97.69 95 PRO A N 1
ATOM 747 C CA . PRO A 1 95 ? -1.616 -4.904 14.573 1.00 97.69 95 PR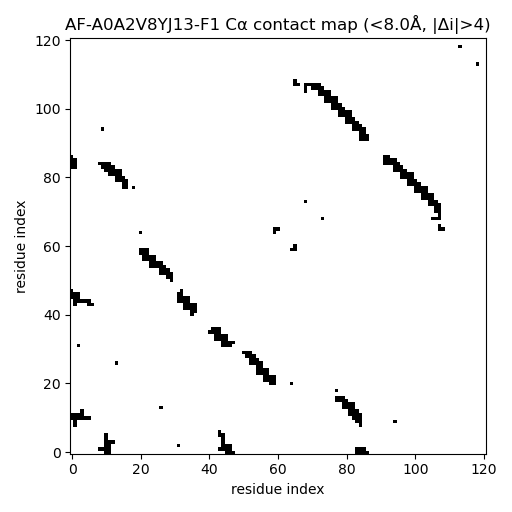O A CA 1
ATOM 748 C C . PRO A 1 95 ? -0.933 -6.110 13.926 1.00 97.69 95 PRO A C 1
ATOM 750 O O . PRO A 1 95 ? -0.251 -6.883 14.600 1.00 97.69 95 PRO A O 1
ATOM 753 N N . THR A 1 96 ? -1.092 -6.249 12.615 1.00 97.94 96 THR A N 1
ATOM 754 C CA . THR A 1 96 ? -0.516 -7.348 11.837 1.00 97.94 96 THR A CA 1
ATOM 755 C C . THR A 1 96 ? -0.059 -6.870 10.459 1.00 97.94 96 THR A C 1
ATOM 757 O O . THR A 1 96 ? -0.241 -5.705 10.095 1.00 97.94 96 THR A O 1
ATOM 760 N N . SER A 1 97 ? 0.562 -7.765 9.690 1.00 98.19 97 SER A N 1
ATOM 761 C CA . SER A 1 97 ? 0.991 -7.492 8.321 1.00 98.19 97 SER A CA 1
ATOM 762 C C . SER A 1 97 ? 0.715 -8.667 7.388 1.00 98.19 97 SER A C 1
ATOM 764 O O . SER A 1 97 ? 0.788 -9.822 7.803 1.00 98.19 97 SER A O 1
ATOM 766 N N . VAL A 1 98 ? 0.421 -8.370 6.122 1.00 97.94 98 VAL A N 1
ATOM 767 C CA . VAL A 1 98 ? 0.233 -9.368 5.059 1.00 97.94 98 VAL A CA 1
ATOM 768 C C . VAL A 1 98 ? 1.230 -9.087 3.933 1.00 97.94 98 VAL A C 1
ATOM 770 O O . VAL A 1 98 ? 1.296 -7.944 3.474 1.00 97.94 98 VAL A O 1
ATOM 773 N N . PRO A 1 99 ? 2.015 -10.082 3.476 1.00 98.31 99 PRO A N 1
ATOM 774 C CA . PRO A 1 99 ? 2.954 -9.891 2.378 1.00 98.31 99 PRO A CA 1
ATOM 775 C C . PRO A 1 99 ? 2.216 -9.711 1.050 1.00 98.31 99 PRO A C 1
ATOM 777 O O . PRO A 1 99 ? 1.199 -10.355 0.793 1.00 98.31 99 PRO A O 1
ATOM 780 N N . LEU A 1 100 ? 2.763 -8.861 0.187 1.00 97.50 100 LEU A N 1
ATOM 781 C CA . LEU A 1 100 ? 2.239 -8.576 -1.142 1.00 97.50 100 LEU A CA 1
ATOM 782 C C . LEU A 1 100 ? 3.299 -8.897 -2.195 1.00 97.50 100 LEU A C 1
ATOM 784 O O . LEU A 1 100 ? 4.488 -8.627 -2.004 1.00 97.50 100 LEU A O 1
ATOM 788 N N . LYS A 1 101 ? 2.864 -9.472 -3.317 1.00 97.00 101 LYS A N 1
ATOM 789 C CA . LYS A 1 101 ? 3.739 -9.827 -4.432 1.00 97.00 101 LYS A CA 1
ATOM 790 C C . LYS A 1 101 ? 2.993 -9.712 -5.752 1.00 97.00 101 LYS A C 1
ATOM 792 O O . LYS A 1 101 ? 1.942 -10.322 -5.925 1.00 97.00 101 LYS A O 1
ATOM 797 N N . TRP A 1 102 ? 3.597 -9.009 -6.700 1.00 96.00 102 TRP A N 1
ATOM 798 C CA . TRP A 1 102 ? 3.136 -8.915 -8.079 1.00 96.00 102 TRP A CA 1
ATOM 799 C C . TRP A 1 102 ? 4.273 -9.238 -9.040 1.00 9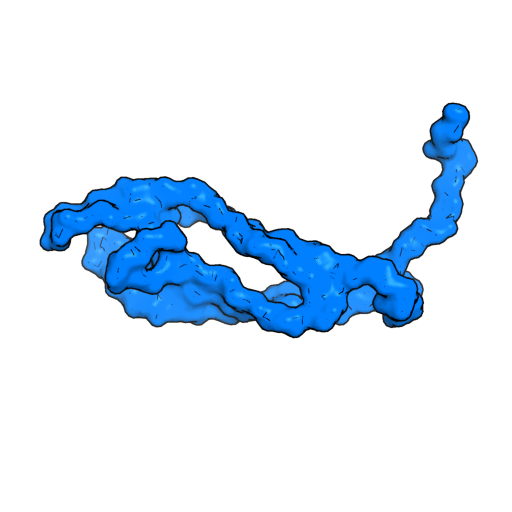6.00 102 TRP A C 1
ATOM 801 O O . TRP A 1 102 ? 5.450 -9.037 -8.733 1.00 96.00 102 TRP A O 1
ATOM 811 N N . GLN A 1 103 ? 3.911 -9.729 -10.219 1.00 95.69 103 GLN A N 1
ATOM 812 C CA . GLN A 1 103 ? 4.819 -9.846 -11.352 1.00 95.69 103 GLN A CA 1
ATOM 813 C C . GLN A 1 103 ? 4.360 -8.867 -12.422 1.00 95.69 103 GLN A C 1
ATOM 815 O O . GLN A 1 103 ? 3.219 -8.928 -12.873 1.00 95.69 103 GLN A O 1
ATOM 820 N N . VAL A 1 104 ? 5.245 -7.948 -12.794 1.00 93.38 104 VAL A N 1
ATOM 821 C CA . VAL A 1 104 ? 4.976 -6.915 -13.793 1.00 93.38 104 VAL A CA 1
ATOM 822 C C . VAL A 1 104 ? 5.928 -7.127 -14.955 1.00 93.38 104 VAL A C 1
ATOM 824 O O . VAL A 1 104 ? 7.141 -7.024 -14.784 1.00 93.38 104 VAL A O 1
ATOM 827 N N . GLN A 1 105 ? 5.392 -7.426 -16.134 1.00 94.06 105 GLN A N 1
ATOM 828 C CA . GLN A 1 105 ? 6.185 -7.524 -17.355 1.00 94.06 105 GLN A CA 1
ATOM 829 C C . GLN A 1 105 ? 6.210 -6.171 -18.060 1.00 94.06 105 GLN A C 1
ATOM 831 O O . GLN A 1 105 ? 5.166 -5.585 -18.340 1.00 94.06 105 GLN A O 1
ATOM 836 N N . VAL A 1 106 ? 7.414 -5.673 -18.333 1.00 92.62 106 VAL A N 1
ATOM 837 C CA . VAL A 1 106 ? 7.628 -4.445 -19.097 1.00 92.62 106 VAL A CA 1
ATOM 838 C C . VAL A 1 106 ? 8.162 -4.830 -20.467 1.00 92.62 106 VAL A C 1
ATOM 840 O O . VAL A 1 106 ? 9.248 -5.400 -20.581 1.00 92.62 106 VAL A O 1
ATOM 843 N N . PHE A 1 107 ? 7.394 -4.502 -21.499 1.00 91.50 107 PHE A N 1
ATOM 844 C CA . PHE A 1 107 ? 7.772 -4.699 -22.894 1.00 91.50 107 PHE A CA 1
ATOM 845 C C . PHE A 1 107 ? 8.571 -3.505 -23.409 1.00 91.50 107 PHE A C 1
ATOM 847 O O . PHE A 1 107 ? 8.364 -2.398 -22.912 1.00 91.50 107 PHE A O 1
ATOM 854 N N . PRO A 1 108 ? 9.475 -3.694 -24.387 1.00 89.25 108 PRO A N 1
ATOM 855 C CA . PRO A 1 108 ? 10.140 -2.576 -25.048 1.00 89.25 108 PRO A CA 1
ATOM 856 C C . PRO A 1 108 ? 9.121 -1.642 -25.716 1.00 89.25 108 PRO A C 1
ATOM 858 O O . PRO A 1 108 ? 8.018 -2.052 -26.073 1.00 89.25 108 PRO A O 1
ATOM 861 N N . LEU A 1 109 ? 9.508 -0.378 -25.918 1.00 85.44 109 LEU A N 1
ATOM 862 C CA . LEU A 1 109 ? 8.695 0.565 -26.689 1.00 85.44 109 LEU A CA 1
ATOM 863 C C . LEU A 1 109 ? 8.474 0.028 -28.107 1.00 85.44 109 LEU A C 1
ATOM 865 O O . LEU A 1 109 ? 9.438 -0.384 -28.760 1.00 85.44 109 LEU A O 1
ATOM 869 N N . ASP A 1 110 ? 7.237 0.102 -28.599 1.00 84.19 110 ASP A N 1
ATOM 870 C CA . ASP A 1 110 ? 6.962 -0.165 -30.006 1.00 84.19 110 ASP A CA 1
ATOM 871 C C . ASP A 1 110 ? 7.599 0.938 -30.859 1.00 84.19 110 ASP A C 1
ATOM 873 O O . ASP A 1 110 ? 7.256 2.118 -30.767 1.00 84.19 110 ASP A O 1
ATOM 877 N N . ARG A 1 111 ? 8.593 0.545 -31.655 1.00 81.06 111 ARG A N 1
ATOM 878 C CA . ARG A 1 111 ? 9.287 1.424 -32.606 1.00 81.06 111 ARG A CA 1
ATOM 879 C C . ARG A 1 111 ? 8.796 1.217 -34.035 1.00 81.06 111 ARG A C 1
ATOM 881 O O . ARG A 1 111 ? 9.294 1.871 -34.951 1.00 81.06 111 ARG A O 1
ATOM 888 N N . THR A 1 112 ? 7.854 0.302 -34.240 1.00 82.12 112 THR A N 1
ATOM 889 C CA . THR A 1 112 ? 7.265 0.044 -35.547 1.00 82.12 112 THR A CA 1
ATOM 890 C C . THR A 1 112 ? 6.383 1.225 -35.902 1.00 82.12 112 THR A C 1
ATOM 892 O O . THR A 1 112 ? 5.497 1.627 -35.150 1.00 82.12 112 THR A O 1
ATOM 895 N N . ARG A 1 113 ? 6.635 1.829 -37.063 1.00 80.12 113 ARG A N 1
ATOM 896 C CA . ARG A 1 113 ? 5.805 2.938 -37.525 1.00 80.12 113 ARG A CA 1
ATOM 897 C C . ARG A 1 113 ? 4.384 2.426 -37.756 1.00 80.12 113 ARG A C 1
ATOM 899 O O . ARG A 1 113 ? 4.213 1.426 -38.449 1.00 80.12 113 ARG A O 1
ATOM 906 N N . ALA A 1 114 ? 3.391 3.160 -37.254 1.00 85.12 114 ALA A N 1
ATOM 907 C CA . ALA A 1 114 ? 1.982 2.849 -37.478 1.00 85.12 114 ALA A CA 1
ATOM 908 C C . ALA A 1 114 ? 1.691 2.585 -38.977 1.00 85.12 114 ALA A C 1
ATOM 910 O O . ALA A 1 114 ? 2.282 3.275 -39.828 1.00 85.12 114 ALA A O 1
ATOM 911 N N . PRO A 1 115 ? 0.810 1.626 -39.319 1.00 88.00 115 PRO A N 1
ATOM 912 C CA . PRO A 1 115 ? 0.362 1.379 -40.691 1.00 88.00 115 PRO A CA 1
ATOM 913 C C . PRO A 1 115 ? -0.146 2.651 -41.377 1.00 88.00 115 PRO A C 1
ATOM 915 O O . PRO A 1 115 ? -0.610 3.575 -40.709 1.00 88.00 115 PRO A O 1
ATOM 918 N N . VAL A 1 116 ? -0.014 2.734 -42.704 1.00 86.06 116 VAL A N 1
ATOM 919 C CA . VAL A 1 116 ? -0.307 3.959 -43.477 1.00 86.06 116 VAL A CA 1
ATOM 920 C C . VAL A 1 116 ? -1.770 4.384 -43.325 1.00 86.06 116 VAL A C 1
ATOM 922 O O . VAL A 1 116 ? -2.064 5.575 -43.298 1.00 86.06 116 VAL A O 1
ATOM 925 N N . GLU A 1 117 ? -2.658 3.415 -43.149 1.00 88.94 117 GLU A N 1
ATOM 926 C CA . GLU A 1 117 ? -4.113 3.539 -43.106 1.00 88.94 117 GLU A CA 1
ATOM 927 C C . GLU A 1 117 ? -4.614 4.272 -41.853 1.00 88.94 117 GLU A C 1
ATOM 929 O O . GLU A 1 117 ? -5.698 4.849 -41.875 1.00 88.94 117 GLU A O 1
ATOM 934 N N . ILE A 1 118 ? -3.821 4.274 -40.774 1.00 85.25 118 ILE A N 1
ATOM 935 C CA . ILE A 1 118 ? -4.159 4.906 -39.487 1.00 85.25 118 ILE A CA 1
ATOM 936 C C . ILE A 1 118 ? -3.279 6.119 -39.164 1.00 85.25 118 ILE A C 1
ATOM 938 O O . ILE A 1 118 ? -3.323 6.653 -38.055 1.00 85.25 118 ILE A O 1
ATOM 942 N N . ARG A 1 119 ? -2.448 6.565 -40.112 1.00 83.12 119 ARG A N 1
ATOM 943 C CA . ARG A 1 119 ? -1.677 7.799 -39.941 1.00 83.12 119 ARG A CA 1
ATOM 944 C C . ARG A 1 119 ? -2.618 8.989 -40.106 1.00 83.12 119 ARG A C 1
ATOM 946 O O . ARG A 1 119 ? -3.300 9.096 -41.122 1.00 83.12 119 ARG A O 1
ATOM 953 N N . HIS A 1 120 ? -2.626 9.891 -39.124 1.00 75.88 120 HIS A N 1
ATOM 954 C CA . HIS A 1 120 ? -3.265 11.198 -39.277 1.00 75.88 120 HIS A CA 1
ATOM 955 C C . HIS A 1 120 ? -2.685 11.892 -40.521 1.00 75.88 120 HIS A C 1
ATOM 957 O O . HIS A 1 120 ? -1.461 11.936 -40.676 1.00 75.88 120 HIS A O 1
ATOM 963 N N . LYS A 1 121 ? -3.569 12.347 -41.419 1.00 68.31 121 LYS A N 1
ATOM 964 C CA . LYS A 1 121 ? -3.202 13.176 -42.574 1.00 68.31 121 LYS A CA 1
ATOM 965 C C . LYS A 1 121 ? -2.755 14.558 -42.122 1.00 68.31 121 LYS A C 1
ATOM 967 O O . LYS A 1 121 ? -3.386 15.079 -41.176 1.00 68.31 121 LYS A O 1
#

Solvent-accessible surface area (backbone atoms only — not comparable to full-atom values): 7566 Å² total; per-residue (Å²): 55,35,22,77,87,46,78,100,59,53,36,51,44,85,46,68,63,90,46,97,60,43,50,71,52,76,75,45,72,65,89,62,47,78,45,75,40,79,95,78,72,43,78,39,38,23,48,69,90,86,82,66,75,49,62,54,68,44,69,60,85,46,70,69,58,57,68,68,22,54,89,87,24,40,76,42,80,48,46,34,32,42,35,34,20,44,52,67,100,85,50,73,54,76,70,47,74,46,83,43,78,46,80,46,74,45,65,47,81,87,80,73,76,76,59,81,92,76,53,85,129

Sequence (121 aa):
MYAPGVQGYKPIQLVMDAIPQMERKPVTYPQPNILYRPAIKENVPVFEGTFRIDQDAKVSSTAEFWGSLGKEGKTFTVTGKLEYQACDKTICYLPTSVPLKWQVQVFPLDRTRAPVEIRHK

Mean predicted aligned error: 5.6 Å

Nearest PDB structures (foldseek):
  1yyc-assembly1_A  TM=2.562E-01  e=3.477E+00  Arabidopsis thaliana
  8t1o-assembly1_M  TM=3.126E-01  e=6.240E+00  Mus musculus

Foldseek 3Di:
DADPPFDPFFAKDWFWDDDPQKDKDDKDFDFFDWDQDVVVRDTTTDDDDDTDIDIDIDGHPDPVRLVPQPQQGDKDKIKTKIWHWDDDPPDTDHIDIDIDIDIDGDHHDPPDDDDPVPDDD

Radius of gyration: 21.26 Å; Cα contacts (8 Å, |Δi|>4): 195; chains: 1; bounding box: 39×24×69 Å

Secondary structure (DSSP, 8-state):
-BPTT-SSS---EEEE--BTTEEEPPPBPPPPEEEEETTTTEEEEE--SS---B--EEEP--HHHHHTT-TT-EEEEEEEEEEE--B-SS-BPPPEEEEEEEEEEEPPP--SPPPGGGS--